Protein AF-A0A2V6A5P4-F1 (afdb_monomer_lite)

Foldseek 3Di:
DDLLVVLLVVLVVLLVVLVVVLVVLLCVVQPVCCVPDDVPDDRPDRDFLSNLSVVLSVVSVVCSVVSNVVSVVCVVVVNDDPVSNVVSVCNRVVSVVSNVCSNVRDPPDPDDDVVVVVPPPDPPPPPPPPPPPPD

Secondary structure (DSSP, 8-state):
--HHHHHHHHHHHHHHHHHHHHHHHHHHHHHHHHHTS-S-S-PPPP-HHHHHHHHHHHHHHHHHHHHHHHHHHHHHTT---HHHHHHHHHHHHHHHHHHHHHHTT-----SSGGGTTT---SS--------TT--

Radius of gyration: 21.72 Å; chains: 1; bounding box: 66×50×46 Å

Structure (mmCIF, N/CA/C/O backbone):
data_AF-A0A2V6A5P4-F1
#
_entry.id   AF-A0A2V6A5P4-F1
#
loop_
_atom_site.group_PDB
_atom_site.id
_atom_site.type_symbol
_atom_site.label_atom_id
_atom_site.label_alt_id
_atom_site.label_comp_id
_atom_site.label_asym_id
_atom_site.label_entity_id
_atom_site.label_seq_id
_atom_site.pdbx_PDB_ins_code
_atom_site.Cartn_x
_atom_site.Cartn_y
_atom_site.Cartn_z
_atom_site.occupancy
_atom_site.B_iso_or_equiv
_atom_site.auth_seq_id
_atom_site.auth_comp_id
_atom_site.auth_asym_id
_atom_site.auth_atom_id
_atom_site.pdbx_PDB_model_num
ATOM 1 N N . MET A 1 1 ? -17.956 3.251 8.801 1.00 72.31 1 MET A N 1
ATOM 2 C CA . MET A 1 1 ? -16.561 3.024 8.354 1.00 72.31 1 MET A CA 1
ATOM 3 C C . MET A 1 1 ? -15.641 3.882 9.202 1.00 72.31 1 MET A C 1
ATOM 5 O O . MET A 1 1 ? -15.777 5.097 9.129 1.00 72.31 1 MET A O 1
ATOM 9 N N . THR A 1 2 ? -14.783 3.272 10.025 1.00 89.75 2 THR A N 1
ATOM 10 C CA . THR A 1 2 ? -13.793 4.009 10.833 1.00 89.75 2 THR A CA 1
ATOM 11 C C . THR A 1 2 ? -12.664 4.534 9.945 1.00 89.75 2 THR A C 1
ATOM 13 O O . THR A 1 2 ? -12.467 4.041 8.829 1.00 89.75 2 THR A O 1
ATOM 16 N N . THR A 1 3 ? -11.934 5.545 10.413 1.00 92.00 3 THR A N 1
ATOM 17 C CA . THR A 1 3 ? -10.826 6.155 9.663 1.00 92.00 3 THR A CA 1
ATOM 18 C C . THR A 1 3 ? -9.745 5.131 9.314 1.00 92.00 3 THR A C 1
ATOM 20 O O . THR A 1 3 ? -9.278 5.094 8.180 1.00 92.00 3 THR A O 1
ATOM 23 N N . GLU A 1 4 ? -9.411 4.231 10.235 1.00 92.56 4 GLU A N 1
ATOM 24 C CA . GLU A 1 4 ? -8.418 3.174 10.029 1.00 92.56 4 GLU A CA 1
ATOM 25 C C . GLU A 1 4 ? -8.838 2.199 8.929 1.00 92.56 4 GLU A C 1
ATOM 27 O O . GLU A 1 4 ? -8.019 1.838 8.090 1.00 92.56 4 GLU A O 1
ATOM 32 N N . LEU A 1 5 ? -10.121 1.821 8.870 1.00 92.38 5 LEU A N 1
ATOM 33 C CA . LEU A 1 5 ? -10.638 0.963 7.801 1.00 92.38 5 LEU A CA 1
ATOM 34 C C . LEU A 1 5 ? -10.599 1.661 6.438 1.00 92.38 5 LEU A C 1
ATOM 36 O O . LEU A 1 5 ? -10.307 1.017 5.434 1.00 92.38 5 LEU A O 1
ATOM 40 N N . ARG A 1 6 ? -10.858 2.976 6.388 1.00 95.19 6 ARG A N 1
ATOM 41 C CA . ARG A 1 6 ? -10.710 3.752 5.145 1.00 95.19 6 ARG A CA 1
ATOM 42 C C . ARG A 1 6 ? -9.264 3.730 4.659 1.00 95.19 6 ARG A C 1
ATOM 44 O O . ARG A 1 6 ? -9.035 3.489 3.478 1.00 95.19 6 ARG A O 1
ATOM 51 N N . PHE A 1 7 ? -8.302 3.925 5.561 1.00 95.88 7 PHE A N 1
ATOM 52 C CA . PHE A 1 7 ? -6.882 3.833 5.220 1.00 95.88 7 PHE A CA 1
ATOM 53 C C . PHE A 1 7 ? -6.449 2.416 4.863 1.00 95.88 7 PHE A C 1
ATOM 55 O O . PHE A 1 7 ? -5.653 2.266 3.949 1.00 95.88 7 PHE A O 1
ATOM 62 N N . LEU A 1 8 ? -7.011 1.380 5.489 1.00 95.31 8 LEU A N 1
ATOM 63 C CA . LEU A 1 8 ? -6.766 -0.003 5.084 1.00 95.31 8 LEU A CA 1
ATOM 64 C C . LEU A 1 8 ? -7.203 -0.248 3.637 1.00 95.31 8 LEU A C 1
ATOM 66 O O . LEU A 1 8 ? -6.419 -0.756 2.841 1.00 95.31 8 LEU A O 1
ATOM 70 N N . VAL A 1 9 ? -8.418 0.17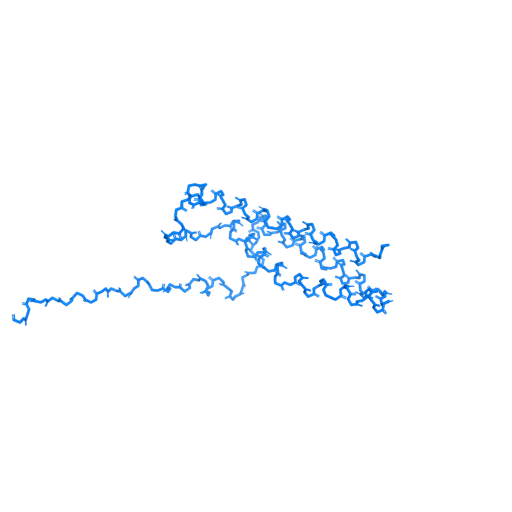1 3.274 1.00 96.44 9 VAL A N 1
ATOM 71 C CA . VAL A 1 9 ? -8.913 0.074 1.892 1.00 96.44 9 VAL A CA 1
ATOM 72 C C . VAL A 1 9 ? -8.037 0.896 0.941 1.00 96.44 9 VAL A C 1
ATOM 74 O O . VAL A 1 9 ? -7.644 0.401 -0.113 1.00 96.44 9 VAL A O 1
ATOM 77 N N . ALA A 1 10 ? -7.667 2.119 1.323 1.00 96.62 10 ALA A N 1
ATOM 78 C CA . ALA A 1 10 ? -6.772 2.953 0.525 1.00 96.62 10 ALA A CA 1
ATOM 79 C C . ALA A 1 10 ? -5.384 2.307 0.346 1.00 96.62 10 ALA A C 1
ATOM 81 O O . ALA A 1 10 ? -4.817 2.360 -0.743 1.00 96.62 10 ALA A O 1
ATOM 82 N N . SER A 1 11 ? -4.853 1.643 1.375 1.00 95.62 11 SER A N 1
ATOM 83 C CA . SER A 1 11 ? -3.597 0.896 1.313 1.00 95.62 11 SER A CA 1
ATOM 84 C C . SER A 1 11 ? -3.697 -0.342 0.424 1.00 95.62 11 SER A C 1
ATOM 86 O O . SER A 1 11 ? -2.742 -0.626 -0.287 1.00 95.62 11 SER A O 1
ATOM 88 N N . VAL A 1 12 ? -4.835 -1.043 0.387 1.00 96.75 12 VAL A N 1
ATOM 89 C CA . VAL A 1 12 ? -5.060 -2.134 -0.584 1.00 96.75 12 VAL A CA 1
ATOM 90 C C . VAL A 1 12 ? -4.954 -1.601 -2.012 1.00 96.75 12 VAL A C 1
ATOM 92 O O . VAL A 1 12 ? -4.212 -2.152 -2.824 1.00 96.75 12 VAL A O 1
ATOM 95 N N . VAL A 1 13 ? -5.637 -0.490 -2.308 1.00 97.50 13 VAL A N 1
ATOM 96 C CA . VAL A 1 13 ? -5.555 0.167 -3.623 1.00 97.50 13 VAL A CA 1
ATOM 97 C C . VAL A 1 13 ? -4.117 0.597 -3.924 1.00 97.50 13 VAL A C 1
ATOM 99 O O . VAL A 1 13 ? -3.613 0.343 -5.015 1.00 97.50 13 VAL A O 1
ATOM 102 N N . LEU A 1 14 ? -3.418 1.178 -2.948 1.00 96.38 14 LEU A N 1
ATOM 103 C CA . LEU A 1 14 ? -2.013 1.558 -3.091 1.00 96.38 14 LEU A CA 1
ATOM 104 C C . LEU A 1 14 ? -1.103 0.345 -3.358 1.00 96.38 14 LEU A C 1
ATOM 106 O O . LEU A 1 14 ? -0.165 0.454 -4.146 1.00 96.38 14 LEU A O 1
ATOM 110 N N . GLY A 1 15 ? -1.378 -0.812 -2.757 1.00 95.25 15 GLY A N 1
ATOM 111 C CA . GLY A 1 15 ? -0.664 -2.061 -3.028 1.00 95.25 15 GLY A CA 1
ATOM 112 C C . GLY A 1 15 ? -0.852 -2.550 -4.464 1.00 95.25 15 GLY A C 1
ATOM 113 O O . GLY A 1 15 ? 0.112 -2.961 -5.109 1.00 95.25 15 GLY A O 1
ATOM 114 N N . LEU A 1 16 ? -2.065 -2.420 -5.013 1.00 96.31 16 LEU A N 1
ATOM 115 C CA . LEU A 1 16 ? -2.318 -2.694 -6.432 1.00 96.31 16 LEU A CA 1
ATOM 116 C C . LEU A 1 16 ? -1.533 -1.736 -7.335 1.00 96.31 16 LEU A C 1
ATOM 118 O O . LEU A 1 16 ? -0.957 -2.172 -8.329 1.00 96.31 16 LEU A O 1
ATOM 122 N N . VAL A 1 17 ? -1.444 -0.455 -6.965 1.00 96.06 17 VAL A N 1
ATOM 123 C CA . VAL A 1 17 ? -0.618 0.524 -7.688 1.00 96.06 17 VAL A CA 1
ATOM 124 C C . VAL A 1 17 ? 0.860 0.118 -7.679 1.00 96.06 17 VAL A C 1
ATOM 126 O O . VAL A 1 17 ? 1.489 0.167 -8.733 1.00 96.06 17 VAL A O 1
ATOM 129 N N . HIS A 1 18 ? 1.406 -0.343 -6.546 1.00 94.38 18 HIS A N 1
ATOM 130 C CA . HIS A 1 18 ? 2.781 -0.864 -6.482 1.00 94.38 18 HIS A CA 1
ATOM 131 C C . HIS A 1 18 ? 2.977 -2.044 -7.444 1.00 94.38 18 HIS A C 1
ATOM 133 O O . HIS A 1 18 ? 3.902 -2.041 -8.258 1.00 94.38 18 HIS A O 1
ATOM 139 N N . LEU A 1 19 ? 2.072 -3.026 -7.392 1.00 93.38 19 LEU A N 1
ATOM 140 C CA . LEU A 1 19 ? 2.146 -4.230 -8.217 1.00 93.38 19 LEU A CA 1
ATOM 141 C C . LEU A 1 19 ? 2.096 -3.903 -9.716 1.00 93.38 19 LEU A C 1
ATOM 143 O O . LEU A 1 19 ? 2.933 -4.382 -10.484 1.00 93.38 19 LEU A O 1
ATOM 147 N N . ILE A 1 20 ? 1.145 -3.061 -10.126 1.00 93.75 20 ILE A N 1
ATOM 148 C CA . ILE A 1 20 ? 0.971 -2.650 -11.523 1.00 93.75 20 ILE A CA 1
ATOM 149 C C . ILE A 1 20 ? 2.182 -1.839 -11.993 1.00 93.75 20 ILE A C 1
ATOM 151 O O . ILE A 1 20 ? 2.738 -2.136 -13.051 1.00 93.75 20 ILE A O 1
ATOM 155 N N . ALA A 1 21 ? 2.630 -0.854 -11.208 1.00 91.94 21 ALA A N 1
ATOM 156 C CA . ALA A 1 21 ? 3.775 -0.017 -11.561 1.00 91.94 21 ALA A CA 1
ATOM 157 C C . ALA A 1 21 ? 5.057 -0.847 -11.719 1.00 91.94 21 ALA A C 1
ATOM 159 O O . ALA A 1 21 ? 5.767 -0.709 -12.717 1.00 91.94 21 ALA A O 1
ATOM 160 N N . SER A 1 22 ? 5.328 -1.750 -10.774 1.00 90.56 22 SER A N 1
ATOM 161 C CA . SER A 1 22 ? 6.473 -2.662 -10.832 1.00 90.56 22 SER A CA 1
ATOM 162 C C . SER A 1 22 ? 6.402 -3.577 -12.057 1.00 90.56 22 SER A C 1
ATOM 164 O O . SER A 1 22 ? 7.349 -3.632 -12.843 1.00 90.56 22 SER A O 1
ATOM 166 N N . SER A 1 23 ? 5.253 -4.220 -12.292 1.00 88.44 23 SER A N 1
ATOM 167 C CA . SER A 1 23 ? 5.038 -5.097 -13.450 1.00 88.44 23 SER A CA 1
ATOM 168 C C . SER A 1 23 ? 5.273 -4.375 -14.780 1.00 88.44 23 SER A C 1
ATOM 170 O O . SER A 1 23 ? 5.958 -4.898 -15.668 1.00 88.44 23 SER A O 1
ATOM 172 N N . HIS A 1 24 ? 4.771 -3.144 -14.908 1.00 89.19 24 HIS A N 1
ATOM 173 C CA . HIS A 1 24 ? 4.935 -2.350 -16.119 1.00 89.19 24 HIS A CA 1
ATOM 174 C C . HIS A 1 24 ? 6.403 -1.970 -16.346 1.00 89.19 24 HIS A C 1
ATOM 176 O O . HIS A 1 24 ? 6.940 -2.213 -17.424 1.00 89.19 24 HIS A O 1
ATOM 182 N N . LEU A 1 25 ? 7.091 -1.462 -15.319 1.00 88.00 25 LEU A N 1
ATOM 183 C CA . LEU A 1 25 ? 8.502 -1.073 -15.413 1.00 88.00 25 LEU A CA 1
ATOM 184 C C . LEU A 1 25 ? 9.425 -2.258 -15.731 1.00 88.00 25 LEU A C 1
ATOM 186 O O . LEU A 1 25 ? 10.354 -2.123 -16.529 1.00 88.00 25 LEU A O 1
ATOM 190 N N . ILE A 1 26 ? 9.159 -3.426 -15.143 1.00 84.50 26 ILE A N 1
ATOM 191 C CA . ILE A 1 26 ? 9.892 -4.662 -15.439 1.00 84.50 26 ILE A CA 1
ATOM 192 C C . ILE A 1 26 ? 9.654 -5.087 -16.891 1.00 84.50 26 ILE A C 1
ATOM 194 O O . ILE A 1 26 ? 10.610 -5.418 -17.593 1.00 84.50 26 ILE A O 1
ATOM 198 N N . SER A 1 27 ? 8.403 -5.040 -17.357 1.00 83.81 27 SER A N 1
ATOM 199 C CA . SER A 1 27 ? 8.039 -5.413 -18.730 1.00 83.81 27 SER A CA 1
ATOM 200 C C . SER A 1 27 ? 8.661 -4.479 -19.772 1.00 83.81 27 SER A C 1
ATOM 202 O O . SER A 1 27 ? 9.095 -4.940 -20.826 1.00 83.81 27 SER A O 1
ATOM 204 N N . TRP A 1 28 ? 8.772 -3.183 -19.464 1.00 82.88 28 TRP A N 1
ATOM 205 C CA . TRP A 1 28 ? 9.469 -2.211 -20.310 1.00 82.88 28 TRP A CA 1
ATOM 206 C C . TRP A 1 28 ? 10.970 -2.494 -20.403 1.00 82.88 28 TRP A C 1
ATOM 208 O O . TRP A 1 28 ? 11.534 -2.408 -21.488 1.00 82.88 28 TRP A O 1
ATOM 218 N N . GLN A 1 29 ? 11.623 -2.861 -19.294 1.00 80.62 29 GLN A N 1
ATOM 219 C CA . GLN A 1 29 ? 13.065 -3.140 -19.303 1.00 80.62 29 GLN A CA 1
ATOM 220 C C . GLN A 1 29 ? 13.428 -4.485 -19.925 1.00 80.62 29 GLN A C 1
ATOM 222 O O . GLN A 1 29 ? 14.446 -4.586 -20.603 1.00 80.62 29 GLN A O 1
ATOM 227 N N . ARG A 1 30 ? 12.626 -5.524 -19.686 1.00 75.94 30 ARG A N 1
ATOM 228 C CA . ARG A 1 30 ? 12.912 -6.877 -20.184 1.00 75.94 30 ARG A CA 1
ATOM 229 C C . ARG A 1 30 ? 12.359 -7.129 -21.589 1.00 75.94 30 ARG A C 1
ATOM 231 O O . ARG A 1 30 ? 12.694 -8.147 -22.183 1.00 75.94 30 ARG A O 1
ATOM 238 N N . ALA A 1 31 ? 11.585 -6.181 -22.128 1.00 68.50 31 ALA A N 1
ATOM 239 C CA . ALA A 1 31 ? 10.765 -6.304 -23.329 1.00 68.50 31 ALA A CA 1
ATOM 240 C C . ALA A 1 31 ? 9.742 -7.454 -23.237 1.00 68.50 31 ALA A C 1
ATOM 242 O O . ALA A 1 31 ? 9.993 -8.514 -22.667 1.00 68.50 31 ALA A O 1
ATOM 243 N N . TYR A 1 32 ? 8.580 -7.289 -23.874 1.00 58.34 32 TYR A N 1
ATOM 244 C CA . TYR A 1 32 ? 7.535 -8.325 -23.898 1.00 58.34 32 TYR A CA 1
ATOM 245 C C . TYR A 1 32 ? 8.029 -9.689 -24.413 1.00 58.34 32 TYR A C 1
ATOM 247 O O . TYR A 1 32 ? 7.477 -10.718 -24.033 1.00 58.34 32 TYR A O 1
ATOM 255 N N . ARG A 1 33 ? 9.097 -9.713 -25.227 1.00 53.75 33 ARG A N 1
ATOM 256 C CA . ARG A 1 33 ? 9.712 -10.944 -25.748 1.00 53.75 33 ARG A CA 1
ATOM 257 C C . ARG A 1 33 ? 10.313 -11.834 -24.657 1.00 53.75 33 ARG A C 1
ATOM 259 O O . ARG A 1 33 ? 10.229 -13.046 -24.791 1.00 53.75 33 ARG A O 1
ATOM 266 N N . TRP A 1 34 ? 10.875 -11.261 -23.591 1.00 59.69 34 TRP A N 1
ATOM 267 C CA . TRP A 1 34 ? 11.342 -12.039 -22.438 1.00 59.69 34 TRP A CA 1
ATOM 268 C C . TRP A 1 34 ? 10.164 -12.554 -21.607 1.00 59.69 34 TRP A C 1
ATOM 270 O O . TRP A 1 34 ? 10.150 -13.701 -21.178 1.00 59.69 34 TRP A O 1
ATOM 280 N N . THR A 1 35 ? 9.137 -11.722 -21.410 1.00 58.50 35 THR A N 1
ATOM 281 C CA . THR A 1 35 ? 7.961 -12.079 -20.601 1.00 58.50 35 THR A CA 1
ATOM 282 C C . THR A 1 35 ? 7.093 -13.163 -21.253 1.00 58.50 35 THR A C 1
ATOM 284 O O . THR A 1 35 ? 6.419 -13.905 -20.537 1.00 58.50 35 THR A O 1
ATOM 287 N N . ALA A 1 36 ? 7.114 -13.250 -22.588 1.00 58.00 36 ALA A N 1
ATOM 288 C CA . ALA A 1 36 ? 6.394 -14.237 -23.398 1.00 58.00 36 ALA A CA 1
ATOM 289 C C . ALA A 1 36 ? 7.257 -15.434 -23.856 1.00 58.00 36 ALA A C 1
ATOM 291 O O . ALA A 1 36 ? 6.729 -16.347 -24.487 1.00 58.00 36 ALA A O 1
ATOM 292 N N . GLY A 1 37 ? 8.566 -15.426 -23.579 1.00 65.31 37 GLY A N 1
ATOM 293 C CA . GLY A 1 37 ? 9.488 -16.514 -23.918 1.00 65.31 37 GLY A CA 1
ATOM 294 C C . GLY A 1 37 ? 9.543 -17.612 -22.851 1.00 65.31 37 GLY A C 1
ATOM 295 O O . GLY A 1 37 ? 8.973 -17.473 -21.764 1.00 65.31 37 GLY A O 1
ATOM 296 N N . SER A 1 38 ? 10.260 -18.701 -23.143 1.00 58.84 38 SER A N 1
ATOM 297 C CA . SER A 1 38 ? 10.638 -19.684 -22.127 1.00 58.84 38 SER A CA 1
ATOM 298 C C . SER A 1 38 ? 11.465 -18.965 -21.061 1.00 58.84 38 SER A C 1
ATOM 300 O O . SER A 1 38 ? 12.505 -18.382 -21.354 1.00 58.84 38 SER A O 1
ATOM 302 N N . ARG A 1 39 ? 10.998 -18.952 -19.808 1.00 64.88 39 ARG A N 1
ATOM 303 C CA . ARG A 1 39 ? 11.666 -18.274 -18.674 1.00 64.88 39 ARG A CA 1
ATOM 304 C C . ARG A 1 39 ? 12.969 -18.975 -18.246 1.00 64.88 39 ARG A C 1
ATOM 306 O O . ARG A 1 39 ? 13.422 -18.815 -17.118 1.00 64.88 39 ARG A O 1
ATOM 313 N N . GLU A 1 40 ? 13.531 -19.776 -19.138 1.00 59.59 40 GLU A N 1
ATOM 314 C CA . GLU A 1 40 ? 14.743 -20.561 -18.988 1.00 59.59 40 GLU A CA 1
ATOM 315 C C . GLU A 1 40 ? 15.907 -19.734 -19.545 1.00 59.59 40 GLU A C 1
ATOM 317 O O . GLU A 1 40 ? 16.188 -19.723 -20.742 1.00 59.59 40 GLU A O 1
ATOM 322 N N . GLY A 1 41 ? 16.536 -18.971 -18.656 1.00 60.25 41 GLY A N 1
ATOM 323 C CA . GLY A 1 41 ? 17.705 -18.140 -18.926 1.00 60.25 41 GLY A CA 1
ATOM 324 C C . GLY A 1 41 ? 17.885 -17.091 -17.831 1.00 60.25 41 GLY A C 1
ATOM 325 O O . GLY A 1 41 ? 16.928 -16.746 -17.132 1.00 60.25 41 GLY A O 1
ATOM 326 N N . ASP A 1 42 ? 19.095 -16.553 -17.692 1.00 59.25 42 ASP A N 1
ATOM 327 C CA . ASP A 1 42 ? 19.370 -15.508 -16.707 1.00 59.25 42 ASP A CA 1
ATOM 328 C C . ASP A 1 42 ? 18.582 -14.237 -17.025 1.00 59.25 42 ASP A C 1
ATOM 330 O O . ASP A 1 42 ? 18.809 -13.558 -18.030 1.00 59.25 42 ASP A O 1
ATOM 334 N N . ALA A 1 43 ? 17.629 -13.906 -16.149 1.00 63.94 43 ALA A N 1
ATOM 335 C CA . ALA A 1 43 ? 16.844 -12.693 -16.285 1.00 63.94 43 ALA A CA 1
ATOM 336 C C . ALA A 1 43 ? 17.765 -11.476 -16.143 1.00 63.94 43 ALA A 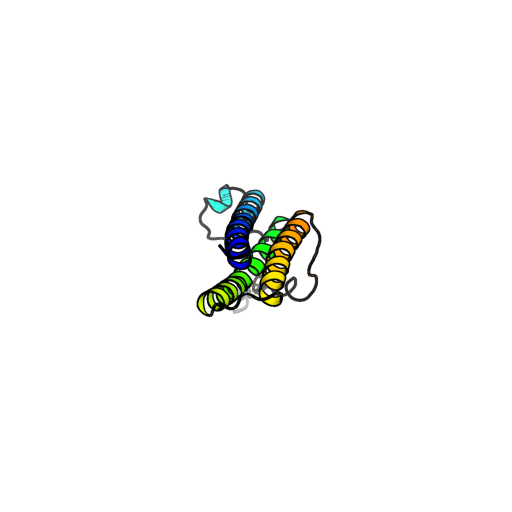C 1
ATOM 338 O O . ALA A 1 43 ? 18.390 -11.315 -15.089 1.00 63.94 43 ALA A O 1
ATOM 339 N N . PRO A 1 44 ? 17.805 -10.564 -17.135 1.00 66.56 44 PRO A N 1
ATOM 340 C CA . PRO A 1 44 ? 18.626 -9.371 -17.032 1.00 66.56 44 PRO A CA 1
ATOM 341 C C . PRO A 1 44 ? 18.321 -8.617 -15.726 1.00 66.56 44 PRO A C 1
ATOM 343 O O . PRO A 1 44 ? 17.134 -8.446 -15.374 1.00 66.56 44 PRO A O 1
ATOM 346 N N . PRO A 1 45 ? 19.361 -8.181 -14.987 1.00 74.19 45 PRO A N 1
ATOM 347 C CA . PRO A 1 45 ? 19.173 -7.485 -13.726 1.00 74.19 45 PRO A CA 1
ATOM 348 C C . PRO A 1 45 ? 18.419 -6.177 -13.971 1.00 74.19 45 PRO A C 1
ATOM 350 O O . PRO A 1 45 ? 18.725 -5.435 -14.908 1.00 74.19 45 PRO A O 1
ATOM 353 N N . LEU A 1 46 ? 17.430 -5.891 -13.120 1.00 77.44 46 LEU A N 1
ATOM 354 C CA . LEU A 1 46 ? 16.667 -4.645 -13.185 1.00 77.44 46 LEU A CA 1
ATOM 355 C C . LEU A 1 46 ? 17.582 -3.465 -12.856 1.00 77.44 46 LEU A C 1
ATOM 357 O O . LEU A 1 46 ? 18.390 -3.527 -11.928 1.00 77.44 46 LEU A O 1
ATOM 361 N N . ARG A 1 47 ? 17.443 -2.359 -13.591 1.00 80.38 47 ARG A N 1
ATOM 362 C CA . ARG A 1 47 ? 18.280 -1.160 -13.411 1.00 80.38 47 ARG A CA 1
ATOM 363 C C . ARG A 1 47 ? 17.429 0.076 -13.139 1.00 80.38 47 ARG A C 1
ATOM 365 O O . ARG A 1 47 ? 16.261 0.144 -13.514 1.00 80.38 47 ARG A O 1
ATOM 372 N N . GLY A 1 48 ? 18.009 1.080 -12.485 1.00 84.69 48 GLY A N 1
ATOM 373 C CA . GLY A 1 48 ? 17.368 2.386 -12.296 1.00 84.69 48 GLY A CA 1
ATOM 374 C C . GLY A 1 48 ? 16.000 2.317 -11.603 1.00 84.69 48 GLY A C 1
ATOM 375 O O . GLY A 1 48 ? 15.866 1.714 -10.540 1.00 84.69 48 GLY A O 1
ATOM 376 N N . VAL A 1 49 ? 14.991 2.962 -12.200 1.00 85.38 49 VAL A N 1
ATOM 377 C CA . VAL A 1 49 ? 13.642 3.108 -11.619 1.00 85.38 49 VAL A CA 1
ATOM 378 C C . VAL A 1 49 ? 12.940 1.758 -11.435 1.00 85.38 49 VAL A C 1
ATOM 380 O O . VAL A 1 49 ? 12.343 1.548 -10.385 1.00 85.38 49 VAL A O 1
ATOM 383 N N . ALA A 1 50 ? 13.055 0.817 -12.382 1.00 86.12 50 ALA A N 1
ATOM 384 C CA . ALA A 1 50 ? 12.386 -0.486 -12.267 1.00 86.12 50 ALA A CA 1
ATOM 385 C C . ALA A 1 50 ? 12.893 -1.302 -11.072 1.00 86.12 50 ALA A C 1
ATOM 387 O O . ALA A 1 50 ? 12.097 -1.916 -10.369 1.00 86.12 50 ALA A O 1
ATOM 388 N N . ASN A 1 51 ? 14.202 -1.257 -10.797 1.00 87.06 51 ASN A N 1
ATOM 389 C CA . ASN A 1 51 ? 14.766 -1.907 -9.615 1.00 87.06 51 ASN A CA 1
ATOM 390 C C . ASN A 1 51 ? 14.238 -1.265 -8.322 1.00 87.06 51 ASN A C 1
ATOM 392 O O . ASN A 1 51 ? 13.811 -1.962 -7.409 1.00 87.06 51 ASN A O 1
ATOM 396 N N . ARG A 1 52 ? 14.212 0.073 -8.259 1.00 87.12 52 ARG A N 1
ATOM 397 C CA . ARG A 1 52 ? 13.755 0.807 -7.068 1.00 87.12 52 ARG A CA 1
ATOM 398 C C . ARG A 1 52 ? 12.274 0.596 -6.774 1.00 87.12 52 ARG A C 1
ATOM 400 O O . ARG A 1 52 ? 11.914 0.342 -5.632 1.00 87.12 52 ARG A O 1
ATOM 407 N N . VAL A 1 53 ? 11.421 0.677 -7.793 1.00 88.56 53 VAL A N 1
ATOM 408 C CA . VAL A 1 53 ? 9.980 0.424 -7.637 1.00 88.56 53 VAL A CA 1
ATOM 409 C C . VAL A 1 53 ? 9.720 -1.052 -7.328 1.00 88.56 53 VAL A C 1
ATOM 411 O O . VAL A 1 53 ? 8.838 -1.352 -6.526 1.00 88.56 53 VAL A O 1
ATOM 414 N N . GLY A 1 54 ? 10.523 -1.969 -7.880 1.00 89.75 54 GLY A N 1
ATOM 415 C CA . GLY A 1 54 ? 10.503 -3.387 -7.516 1.00 89.75 54 GLY A CA 1
ATOM 416 C C . GLY A 1 54 ? 10.790 -3.609 -6.031 1.00 89.75 54 GLY A C 1
ATOM 417 O O . GLY A 1 54 ? 9.967 -4.198 -5.337 1.00 89.75 54 GLY A O 1
ATOM 418 N N . GLN A 1 55 ? 11.890 -3.049 -5.520 1.00 87.81 55 GLN A N 1
ATOM 419 C CA . GLN A 1 55 ? 12.229 -3.092 -4.091 1.00 87.81 55 GLN A CA 1
ATOM 420 C C . GLN A 1 55 ? 11.134 -2.460 -3.226 1.00 87.81 55 GLN A C 1
ATOM 422 O O . GLN A 1 55 ? 10.725 -3.036 -2.220 1.00 87.81 55 GLN A O 1
ATOM 427 N N . ALA A 1 56 ? 10.596 -1.310 -3.647 1.00 90.81 56 ALA A N 1
ATOM 428 C CA . ALA A 1 56 ? 9.522 -0.654 -2.913 1.00 90.81 56 ALA A CA 1
ATOM 429 C C . ALA A 1 56 ? 8.240 -1.492 -2.853 1.00 90.81 56 ALA A C 1
ATOM 431 O O . ALA A 1 56 ? 7.557 -1.510 -1.830 1.00 90.81 56 ALA A O 1
ATOM 432 N N . THR A 1 57 ? 7.942 -2.224 -3.927 1.00 91.25 57 THR A N 1
ATOM 433 C CA . THR A 1 57 ? 6.811 -3.154 -3.995 1.00 91.25 57 THR A CA 1
ATOM 434 C C . THR A 1 57 ? 7.007 -4.331 -3.051 1.00 91.25 57 THR A C 1
ATOM 436 O O . THR A 1 57 ? 6.101 -4.628 -2.276 1.00 91.25 57 THR A O 1
ATOM 439 N N . THR A 1 58 ? 8.185 -4.959 -3.051 1.00 91.81 58 THR A N 1
ATOM 440 C CA . THR A 1 58 ? 8.499 -6.049 -2.117 1.00 91.81 58 THR A CA 1
ATOM 441 C C . THR A 1 58 ? 8.373 -5.582 -0.667 1.00 91.81 58 THR A C 1
ATOM 443 O O . THR A 1 58 ? 7.630 -6.178 0.107 1.00 91.81 58 THR A O 1
ATOM 446 N N . ASN A 1 59 ? 8.966 -4.435 -0.326 1.00 92.94 59 ASN A N 1
ATOM 447 C CA . ASN A 1 59 ? 8.891 -3.880 1.025 1.00 92.94 59 ASN A CA 1
ATOM 448 C C . ASN A 1 59 ? 7.451 -3.530 1.455 1.00 92.94 59 ASN A C 1
ATOM 450 O O . ASN A 1 59 ? 7.069 -3.692 2.619 1.00 92.94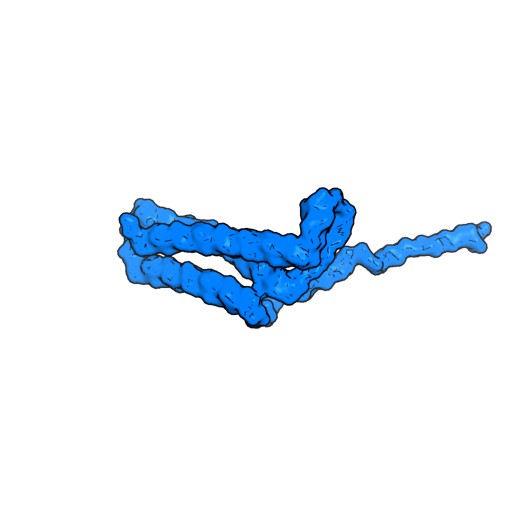 59 ASN A O 1
ATOM 454 N N . PHE A 1 60 ? 6.625 -3.045 0.522 1.00 92.69 60 PHE A N 1
ATOM 455 C CA . PHE A 1 60 ? 5.203 -2.835 0.777 1.00 92.69 60 PHE A CA 1
ATOM 456 C C . PHE A 1 60 ? 4.507 -4.163 1.107 1.00 92.69 60 PHE A C 1
ATOM 458 O O . PHE A 1 60 ? 3.826 -4.251 2.127 1.00 92.69 60 PHE A O 1
ATOM 465 N N . LEU A 1 61 ? 4.707 -5.199 0.288 1.00 94.31 61 LEU A N 1
ATOM 466 C CA . LEU A 1 61 ? 4.047 -6.499 0.446 1.00 94.31 61 LEU A CA 1
ATOM 467 C C . LEU A 1 61 ? 4.476 -7.251 1.711 1.00 94.31 61 LEU A C 1
ATOM 469 O O . LEU A 1 61 ? 3.651 -7.936 2.305 1.00 94.31 61 LEU A O 1
ATOM 473 N N . GLU A 1 62 ? 5.719 -7.095 2.159 1.00 93.38 62 GLU A N 1
ATOM 474 C CA . GLU A 1 62 ? 6.209 -7.704 3.403 1.00 93.38 62 GLU A CA 1
ATOM 475 C C . GLU A 1 62 ? 5.583 -7.075 4.651 1.00 93.38 62 GLU A C 1
ATOM 477 O O . GLU A 1 62 ? 5.313 -7.750 5.640 1.00 93.38 62 GLU A O 1
ATOM 482 N N . THR A 1 63 ? 5.331 -5.768 4.616 1.00 93.75 63 THR A N 1
ATOM 483 C CA . THR A 1 63 ? 4.879 -5.012 5.795 1.00 93.75 63 THR A CA 1
ATOM 484 C C . THR A 1 63 ? 3.367 -4.803 5.842 1.00 93.75 63 THR A C 1
ATOM 486 O O . THR A 1 63 ? 2.801 -4.580 6.914 1.00 93.75 63 THR A O 1
ATOM 489 N N . PHE A 1 64 ? 2.692 -4.876 4.693 1.00 95.00 64 PHE A N 1
ATOM 490 C CA . PHE A 1 64 ? 1.248 -4.696 4.576 1.00 95.00 64 PHE A CA 1
ATOM 491 C C . PHE A 1 64 ? 0.419 -5.690 5.405 1.00 95.00 64 PHE A C 1
ATOM 493 O O . PHE A 1 64 ? -0.497 -5.228 6.091 1.00 95.00 64 PHE A O 1
ATOM 500 N N . PRO A 1 65 ? 0.727 -7.003 5.443 1.00 96.75 65 PRO A N 1
ATOM 501 C CA . PRO A 1 65 ? -0.024 -7.957 6.257 1.00 96.75 65 PRO A CA 1
ATOM 502 C C . PRO A 1 65 ? -0.043 -7.591 7.744 1.00 96.75 65 PRO A C 1
ATOM 504 O O . PRO A 1 65 ? -1.085 -7.704 8.387 1.00 96.75 65 PRO A O 1
ATOM 507 N N . PHE A 1 66 ? 1.070 -7.081 8.283 1.00 96.50 66 PHE A N 1
ATOM 508 C CA . PHE A 1 66 ? 1.148 -6.641 9.678 1.00 96.50 66 PHE A CA 1
ATOM 509 C C . PHE A 1 66 ? 0.248 -5.433 9.950 1.00 96.50 66 PHE A C 1
ATOM 511 O O . PHE A 1 66 ? -0.478 -5.410 10.943 1.00 96.50 66 PHE A O 1
ATOM 518 N N . PHE A 1 67 ? 0.247 -4.447 9.049 1.00 95.19 67 PHE A N 1
ATOM 519 C CA . PHE A 1 67 ? -0.649 -3.295 9.148 1.00 95.19 67 PHE A CA 1
ATOM 520 C C . PHE A 1 67 ? -2.124 -3.711 9.069 1.00 95.19 67 PHE A C 1
ATOM 522 O O . PHE A 1 67 ? -2.931 -3.299 9.904 1.00 95.19 67 PHE A O 1
ATOM 529 N N . ALA A 1 68 ? -2.469 -4.562 8.100 1.00 95.81 68 ALA A N 1
ATOM 530 C CA . ALA A 1 68 ? -3.826 -5.063 7.923 1.00 95.81 68 ALA A CA 1
ATOM 531 C C . ALA A 1 68 ? -4.314 -5.835 9.158 1.00 95.81 68 ALA A C 1
ATOM 533 O O . ALA A 1 68 ? -5.421 -5.584 9.636 1.00 95.81 68 ALA A O 1
ATOM 534 N N . ALA A 1 69 ? -3.471 -6.712 9.713 1.00 96.31 69 ALA A N 1
ATOM 535 C CA . ALA A 1 69 ? -3.769 -7.447 10.936 1.00 96.31 69 ALA A CA 1
ATOM 536 C C . ALA A 1 69 ? -4.011 -6.502 12.122 1.00 96.31 69 ALA A C 1
ATOM 538 O O . ALA A 1 69 ? -5.003 -6.659 12.832 1.00 96.31 69 ALA A O 1
ATOM 539 N N . LEU A 1 70 ? -3.168 -5.479 12.305 1.00 94.38 70 LEU A N 1
ATOM 540 C CA . LEU A 1 70 ? -3.308 -4.523 13.405 1.00 94.38 70 LEU A CA 1
ATOM 541 C C . LEU A 1 70 ? -4.617 -3.721 13.316 1.00 94.38 70 LEU A C 1
ATOM 543 O O . LEU A 1 70 ? -5.330 -3.596 14.311 1.00 94.38 70 LEU A O 1
ATOM 547 N N . VAL A 1 71 ? -4.965 -3.217 12.125 1.00 93.62 71 VAL A N 1
ATOM 548 C CA . VAL A 1 71 ? -6.229 -2.491 11.902 1.00 93.62 71 VAL A CA 1
ATOM 549 C C . VAL A 1 71 ? -7.435 -3.404 12.118 1.00 93.62 71 VAL A C 1
ATOM 551 O O . VAL A 1 71 ? -8.430 -2.980 12.709 1.00 93.62 71 VAL A O 1
ATOM 554 N N . PHE A 1 72 ? -7.356 -4.660 11.672 1.00 94.25 72 PHE A N 1
ATOM 555 C CA . PHE A 1 72 ? -8.434 -5.626 11.858 1.00 94.25 72 PHE A CA 1
ATOM 556 C C . PHE A 1 72 ? -8.644 -5.966 13.337 1.00 94.25 72 PHE A C 1
ATOM 558 O O . PHE A 1 72 ? -9.774 -5.901 13.820 1.00 94.25 72 PHE A O 1
ATOM 565 N N . VAL A 1 73 ? -7.565 -6.239 14.078 1.00 94.44 73 VAL A N 1
ATOM 566 C CA . VAL A 1 73 ? -7.619 -6.482 15.527 1.00 94.44 73 VAL A CA 1
ATOM 567 C C . VAL A 1 73 ? -8.207 -5.274 16.247 1.00 94.44 73 VAL A C 1
ATOM 569 O O . VAL A 1 73 ? -9.167 -5.442 16.991 1.00 94.44 73 VAL A O 1
ATOM 572 N N . ALA A 1 74 ? -7.718 -4.059 15.972 1.00 92.06 74 ALA A N 1
ATOM 573 C CA . ALA A 1 74 ? -8.252 -2.833 16.570 1.00 92.06 74 ALA A CA 1
ATOM 574 C C . ALA A 1 74 ? -9.753 -2.657 16.286 1.00 92.06 74 ALA A C 1
ATOM 576 O O . ALA A 1 74 ? -10.523 -2.258 17.161 1.00 92.06 74 ALA A O 1
ATOM 577 N N . ARG A 1 75 ? -10.201 -3.011 15.075 1.00 92.81 75 ARG A N 1
ATOM 578 C CA . ARG A 1 75 ? -11.618 -2.946 14.715 1.00 92.81 75 ARG A CA 1
ATOM 579 C C . ARG A 1 75 ? -12.464 -3.972 15.470 1.00 92.81 75 ARG A C 1
ATOM 581 O O . ARG A 1 75 ? -13.552 -3.612 15.917 1.00 92.81 75 ARG A O 1
ATOM 588 N N . VAL A 1 76 ? -11.999 -5.215 15.585 1.00 94.06 76 VAL A N 1
ATOM 589 C CA . VAL A 1 76 ? -12.722 -6.307 16.263 1.00 94.06 76 VAL A CA 1
ATOM 590 C C . VAL A 1 76 ? -12.780 -6.080 17.774 1.00 94.06 76 VAL A C 1
ATOM 592 O O . VAL A 1 76 ? -13.815 -6.323 18.384 1.00 94.06 76 VAL A O 1
ATOM 595 N N . THR A 1 77 ? -11.716 -5.548 18.377 1.00 93.12 77 THR A N 1
ATOM 596 C CA . THR A 1 77 ? -11.670 -5.221 19.811 1.00 93.12 77 THR A CA 1
ATOM 597 C C . THR A 1 77 ? -12.327 -3.882 20.150 1.00 93.12 77 THR A C 1
ATOM 599 O O . THR A 1 77 ? -12.282 -3.458 21.304 1.00 93.12 77 THR A O 1
ATOM 602 N N . GLY A 1 78 ? -12.894 -3.177 19.165 1.00 89.25 78 GLY A N 1
ATOM 603 C CA . GLY A 1 78 ? -13.525 -1.870 19.361 1.00 89.25 78 GLY A CA 1
ATOM 604 C C . GLY A 1 78 ? -12.559 -0.749 19.765 1.00 89.25 78 GLY A C 1
ATOM 605 O O . GLY A 1 78 ? -13.006 0.304 20.211 1.00 89.25 78 GLY A O 1
ATOM 606 N N . HIS A 1 79 ? -11.248 -0.947 19.610 1.00 87.12 79 HIS A N 1
ATOM 607 C CA . HIS A 1 79 ? -10.234 0.042 19.958 1.00 87.12 79 HIS A CA 1
ATOM 608 C C . HIS A 1 79 ? -10.105 1.089 18.849 1.00 87.12 79 HIS A C 1
ATOM 610 O O . HIS A 1 79 ? -9.496 0.853 17.807 1.00 87.12 79 HIS A O 1
ATOM 616 N N . HIS A 1 80 ? -10.661 2.272 19.102 1.00 88.88 80 HIS A N 1
ATOM 617 C CA . HIS A 1 80 ? -10.525 3.444 18.244 1.00 88.88 80 HIS A CA 1
ATOM 618 C C . HIS A 1 80 ? -9.915 4.585 19.058 1.00 88.88 80 HIS A C 1
ATOM 620 O O . HIS A 1 80 ? -10.581 5.166 19.914 1.00 88.88 80 HIS A O 1
ATOM 626 N N . SER A 1 81 ? -8.633 4.874 18.837 1.00 90.75 81 SER A N 1
ATOM 627 C CA . SER A 1 81 ? -7.896 5.900 19.578 1.00 90.75 81 SER A CA 1
ATOM 628 C C . SER A 1 81 ? -7.112 6.815 18.643 1.00 90.75 81 SER A C 1
ATOM 630 O O . SER A 1 81 ? -6.897 6.516 17.469 1.00 90.75 81 SER A O 1
ATOM 632 N N . LEU A 1 82 ? -6.624 7.938 19.172 1.00 92.25 82 LEU A N 1
ATOM 633 C CA . LEU A 1 82 ? -5.732 8.819 18.415 1.00 92.25 82 LEU A CA 1
ATOM 634 C C . LEU A 1 82 ? -4.498 8.074 17.888 1.00 92.25 82 LEU A C 1
ATOM 636 O O . LEU A 1 82 ? -4.056 8.349 16.778 1.00 92.25 82 LEU A O 1
ATOM 640 N N . LEU A 1 83 ? -3.981 7.094 18.635 1.00 92.38 83 LEU A N 1
ATOM 641 C CA . LEU A 1 83 ? -2.815 6.316 18.222 1.00 92.38 83 LEU A CA 1
ATOM 642 C C . LEU A 1 83 ? -3.109 5.433 17.001 1.00 92.38 83 LEU A C 1
ATOM 644 O O . LEU A 1 83 ? -2.297 5.384 16.080 1.00 92.38 83 LEU A O 1
ATOM 648 N N . THR A 1 84 ? -4.271 4.772 16.957 1.00 92.62 84 THR A N 1
ATOM 649 C CA . THR A 1 84 ? -4.664 3.929 15.812 1.00 92.62 84 THR A CA 1
ATOM 650 C C . THR A 1 84 ? -4.926 4.774 14.568 1.00 92.62 84 THR A C 1
ATOM 652 O O . THR A 1 84 ? -4.496 4.417 13.470 1.00 92.62 84 THR A O 1
ATOM 655 N N . ILE A 1 85 ? -5.547 5.945 14.744 1.00 93.81 85 ILE A N 1
ATOM 656 C CA . ILE A 1 85 ? -5.784 6.913 13.669 1.00 93.81 85 ILE A CA 1
ATOM 657 C C . ILE A 1 85 ? -4.462 7.456 13.120 1.00 93.81 85 ILE A C 1
ATOM 659 O O . ILE A 1 85 ? -4.265 7.457 11.903 1.00 93.81 85 ILE A O 1
ATOM 663 N N . LEU A 1 86 ? -3.551 7.911 13.985 1.00 95.19 86 LEU A N 1
ATOM 664 C CA . LEU A 1 86 ? -2.246 8.430 13.568 1.00 95.19 86 LEU A CA 1
ATOM 665 C C . LEU A 1 86 ? -1.407 7.340 12.902 1.00 95.19 86 LEU A C 1
ATOM 667 O O . LEU A 1 86 ? -0.841 7.581 11.838 1.00 95.19 86 LEU A O 1
ATOM 671 N N . GLY A 1 87 ? -1.388 6.129 13.464 1.00 93.25 87 GLY A N 1
ATOM 672 C CA . GLY A 1 87 ? -0.702 4.982 12.873 1.00 93.25 87 GLY A CA 1
ATOM 673 C C . GLY A 1 87 ? -1.183 4.685 11.451 1.00 93.25 87 GLY A C 1
ATOM 674 O O . GLY A 1 87 ? -0.365 4.493 10.553 1.00 93.25 87 GLY A O 1
ATOM 675 N N . ALA A 1 88 ? -2.497 4.736 11.212 1.00 94.56 88 ALA A N 1
ATOM 676 C CA . ALA A 1 88 ? -3.068 4.557 9.879 1.00 94.56 88 ALA A CA 1
ATOM 677 C C . ALA A 1 88 ? -2.654 5.661 8.888 1.00 94.56 88 ALA A C 1
ATOM 679 O O . ALA A 1 88 ? -2.308 5.357 7.745 1.00 94.56 88 ALA A O 1
ATOM 680 N N . HIS A 1 89 ? -2.627 6.925 9.325 1.00 96.25 89 HIS A N 1
ATOM 681 C CA . HIS A 1 89 ? -2.154 8.035 8.491 1.00 96.25 89 HIS A CA 1
ATOM 682 C C . HIS A 1 89 ? -0.672 7.888 8.146 1.00 96.25 89 HIS A C 1
ATOM 684 O O . HIS A 1 89 ? -0.310 7.965 6.973 1.00 96.25 89 HIS A O 1
ATOM 690 N N . PHE A 1 90 ? 0.182 7.661 9.148 1.00 95.88 90 PHE A N 1
ATOM 691 C CA . PHE A 1 90 ? 1.622 7.517 8.939 1.00 95.88 90 PHE A CA 1
ATOM 692 C C . PHE A 1 90 ? 1.946 6.337 8.034 1.00 95.88 90 PHE A C 1
ATOM 694 O O . PHE A 1 90 ? 2.788 6.469 7.148 1.00 95.88 90 PHE A O 1
ATOM 701 N N . TYR A 1 91 ? 1.246 5.213 8.206 1.00 94.88 91 TYR A N 1
ATOM 702 C CA . TYR A 1 91 ? 1.413 4.069 7.325 1.00 94.88 91 TYR A CA 1
ATOM 703 C C . TYR A 1 91 ? 1.061 4.435 5.878 1.00 94.88 91 TYR A C 1
ATOM 705 O O . TYR A 1 91 ? 1.903 4.306 4.991 1.00 94.88 91 TYR A O 1
ATOM 713 N N . PHE A 1 92 ? -0.148 4.942 5.625 1.00 96.19 92 PHE A N 1
ATOM 714 C CA . PHE A 1 92 ? -0.589 5.237 4.262 1.00 96.19 92 PHE A CA 1
ATOM 715 C C . PHE A 1 92 ? 0.279 6.300 3.575 1.00 96.19 92 PHE A C 1
ATOM 717 O O . PHE A 1 92 ? 0.802 6.062 2.484 1.00 96.19 92 PHE A O 1
ATOM 724 N N . TRP A 1 93 ? 0.475 7.455 4.216 1.00 97.19 93 TRP A N 1
ATOM 725 C CA . TRP A 1 93 ? 1.243 8.558 3.635 1.00 97.19 93 TRP A CA 1
ATOM 726 C C . TRP A 1 93 ? 2.730 8.230 3.520 1.00 97.19 93 TRP A C 1
ATOM 728 O O . TRP A 1 93 ? 3.353 8.602 2.527 1.00 97.19 93 TRP A O 1
ATOM 738 N N . GLY A 1 94 ? 3.287 7.476 4.471 1.00 94.69 94 GLY A N 1
ATOM 739 C CA . GLY A 1 94 ? 4.655 6.973 4.386 1.00 94.69 94 GLY A CA 1
ATOM 740 C C . GLY A 1 94 ? 4.850 6.055 3.179 1.00 94.69 94 GLY A C 1
ATOM 741 O O . GLY A 1 94 ? 5.814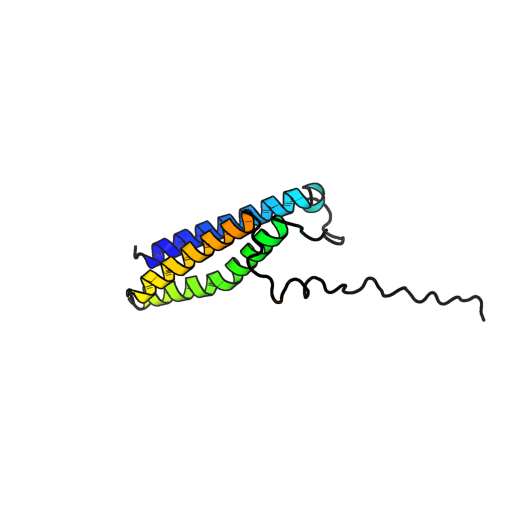 6.219 2.434 1.00 94.69 94 GLY A O 1
ATOM 742 N N . ARG A 1 95 ? 3.906 5.138 2.922 1.00 94.06 95 ARG A N 1
ATOM 743 C CA . ARG A 1 95 ? 3.950 4.246 1.750 1.00 94.06 95 ARG A CA 1
ATOM 744 C C . ARG A 1 95 ? 3.781 4.987 0.435 1.00 94.06 95 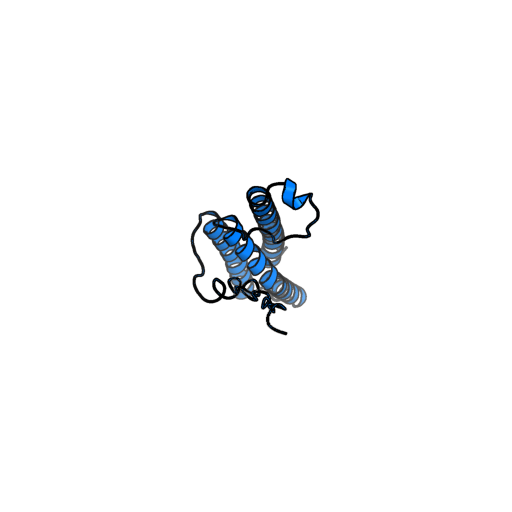ARG A C 1
ATOM 746 O O . ARG A 1 95 ? 4.515 4.710 -0.511 1.00 94.06 95 ARG A O 1
ATOM 753 N N . LEU A 1 96 ? 2.863 5.947 0.380 1.00 94.88 96 LEU A N 1
ATOM 754 C CA . LEU A 1 96 ? 2.683 6.773 -0.808 1.00 94.88 96 LEU A CA 1
ATOM 755 C C . LEU A 1 96 ? 3.941 7.604 -1.095 1.00 94.88 96 LEU A C 1
ATOM 75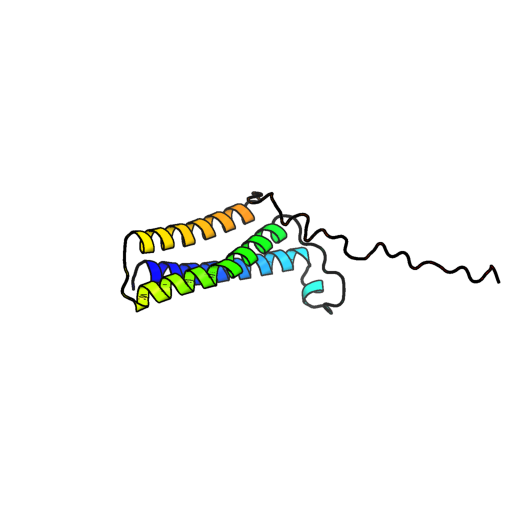7 O O . LEU A 1 96 ? 4.444 7.588 -2.216 1.00 94.88 96 LEU A O 1
ATOM 761 N N . GLY A 1 97 ? 4.482 8.279 -0.078 1.00 93.81 97 GLY A N 1
ATOM 762 C CA . GLY A 1 97 ? 5.699 9.078 -0.203 1.00 93.81 97 GLY A CA 1
ATOM 763 C C . GLY A 1 97 ? 6.906 8.244 -0.629 1.00 93.81 97 GLY A C 1
ATOM 764 O O . GLY A 1 97 ? 7.646 8.648 -1.523 1.00 93.81 97 GLY A O 1
ATOM 765 N N . TYR A 1 98 ? 7.069 7.051 -0.055 1.00 90.06 98 TYR A N 1
ATOM 766 C CA . TYR A 1 98 ? 8.153 6.140 -0.414 1.00 90.06 98 TYR A CA 1
ATOM 767 C C . TYR A 1 98 ? 8.070 5.676 -1.874 1.00 90.06 98 TYR A C 1
ATOM 769 O O . TYR A 1 98 ? 9.075 5.722 -2.584 1.00 90.06 98 TYR A O 1
ATOM 777 N N . LEU A 1 99 ? 6.874 5.309 -2.356 1.00 91.19 99 LEU A N 1
ATOM 778 C CA . LEU A 1 99 ? 6.668 4.941 -3.759 1.00 91.19 99 LEU A CA 1
ATOM 779 C C . LEU A 1 99 ? 6.985 6.104 -4.704 1.00 91.19 99 LEU A C 1
ATOM 781 O O . LEU A 1 99 ? 7.714 5.922 -5.680 1.00 91.19 99 LEU A O 1
ATOM 785 N N . LEU A 1 100 ? 6.456 7.298 -4.417 1.00 91.94 100 LEU A N 1
ATOM 786 C CA . LEU A 1 100 ? 6.684 8.487 -5.241 1.00 91.94 100 LEU A CA 1
ATOM 787 C C . LEU A 1 100 ? 8.168 8.840 -5.309 1.00 91.94 100 LEU A C 1
ATOM 789 O O . LEU A 1 100 ? 8.688 9.137 -6.382 1.00 91.94 100 LEU A O 1
ATOM 793 N N . ALA A 1 101 ? 8.871 8.757 -4.186 1.00 89.56 101 ALA A N 1
ATOM 794 C CA . ALA A 1 101 ? 10.283 9.075 -4.146 1.00 89.56 101 ALA A CA 1
ATOM 795 C C . ALA A 1 101 ? 11.139 7.979 -4.831 1.00 89.56 101 ALA A C 1
ATOM 797 O O . ALA A 1 101 ? 12.097 8.310 -5.535 1.00 89.56 101 ALA A O 1
ATOM 798 N N . ALA A 1 102 ? 10.751 6.697 -4.756 1.00 86.81 102 ALA A N 1
ATOM 799 C CA . ALA A 1 102 ? 11.367 5.619 -5.540 1.00 86.81 102 ALA A CA 1
ATOM 800 C C . ALA A 1 102 ? 11.175 5.815 -7.059 1.00 86.81 102 ALA A C 1
ATOM 802 O O . ALA A 1 102 ? 12.122 5.630 -7.837 1.00 86.81 102 ALA A O 1
ATOM 803 N N . ALA A 1 103 ? 9.975 6.242 -7.472 1.00 86.50 103 ALA A N 1
ATOM 804 C CA . ALA A 1 103 ? 9.636 6.564 -8.858 1.00 86.50 103 ALA A CA 1
ATOM 805 C C . ALA A 1 103 ? 10.389 7.806 -9.371 1.00 86.50 103 ALA A C 1
ATOM 807 O O . ALA A 1 103 ? 10.923 7.779 -10.479 1.00 86.50 103 ALA A O 1
ATOM 808 N N . ALA A 1 104 ? 10.525 8.847 -8.542 1.00 87.25 104 ALA A N 1
ATOM 809 C CA . ALA A 1 104 ? 11.306 10.054 -8.836 1.00 87.25 104 ALA A CA 1
ATOM 810 C C . ALA A 1 104 ? 12.826 9.807 -8.883 1.00 87.25 104 ALA A C 1
ATOM 812 O O . ALA A 1 104 ? 13.598 10.671 -9.290 1.00 87.25 104 ALA A O 1
ATOM 813 N N . GLY A 1 105 ? 13.272 8.611 -8.498 1.00 76.88 105 GLY A N 1
ATOM 814 C CA . GLY A 1 105 ? 14.659 8.194 -8.617 1.00 76.88 105 GLY A CA 1
ATOM 815 C C . GLY A 1 105 ? 15.531 8.479 -7.402 1.00 76.88 105 GLY A C 1
ATOM 816 O O . GLY A 1 105 ? 16.740 8.252 -7.474 1.00 76.88 105 GLY A O 1
ATOM 817 N N . PHE A 1 106 ? 14.936 8.892 -6.282 1.00 76.31 106 PHE A N 1
ATOM 818 C CA . PHE A 1 106 ? 15.657 9.026 -5.026 1.00 76.31 106 PHE A CA 1
ATOM 819 C C . PHE A 1 106 ? 16.092 7.648 -4.509 1.00 76.31 106 PHE A C 1
ATOM 821 O O . PHE A 1 106 ? 15.314 6.697 -4.419 1.00 76.31 106 PHE A O 1
ATOM 828 N N . SER A 1 107 ? 17.373 7.542 -4.162 1.00 61.84 107 SER A N 1
ATOM 829 C CA . SER A 1 107 ? 17.952 6.393 -3.463 1.00 61.84 107 SER A CA 1
ATOM 830 C C . SER A 1 107 ? 17.580 6.479 -1.980 1.00 61.84 107 SER A C 1
ATOM 832 O O . SER A 1 107 ? 18.361 6.987 -1.180 1.00 61.84 107 SER A O 1
ATOM 834 N N . LEU A 1 108 ? 16.384 6.022 -1.606 1.00 57.47 108 LEU A N 1
ATOM 835 C CA . LEU A 1 108 ? 15.875 6.194 -0.233 1.00 57.47 108 LEU A CA 1
ATOM 836 C C . LEU A 1 108 ? 16.432 5.197 0.782 1.00 57.47 108 LEU A C 1
ATOM 838 O O . LEU A 1 108 ? 16.247 5.399 1.975 1.00 57.47 108 LEU A O 1
ATOM 842 N N . VAL A 1 109 ? 17.143 4.156 0.343 1.00 50.09 109 VAL A N 1
ATOM 843 C CA . VAL A 1 109 ? 17.866 3.246 1.237 1.00 50.09 109 VAL A CA 1
ATOM 844 C C . VAL A 1 109 ? 19.157 2.807 0.548 1.00 50.09 109 VAL A C 1
ATOM 846 O O . VAL A 1 109 ? 19.171 1.899 -0.276 1.00 50.09 109 VAL A O 1
ATOM 849 N N . ARG A 1 110 ? 20.271 3.461 0.881 1.00 56.78 110 ARG A N 1
ATOM 850 C CA . ARG A 1 110 ? 21.590 2.821 0.821 1.00 56.78 110 ARG A CA 1
ATOM 851 C C . ARG A 1 110 ? 21.933 2.379 2.239 1.00 56.78 110 ARG A C 1
ATOM 853 O O . ARG A 1 110 ? 22.485 3.167 2.994 1.00 56.78 110 ARG A O 1
ATOM 860 N N . SER A 1 111 ? 21.591 1.142 2.587 1.00 41.41 111 SER A N 1
ATOM 861 C CA . SER A 1 111 ? 22.379 0.297 3.491 1.00 41.41 111 SER A CA 1
ATOM 862 C C . SER A 1 111 ? 21.795 -1.121 3.483 1.00 41.41 111 SER A C 1
ATOM 864 O O . SER A 1 111 ? 20.596 -1.284 3.651 1.00 41.41 111 SER A O 1
ATOM 866 N N . MET A 1 112 ? 22.654 -2.124 3.303 1.00 42.00 112 MET A N 1
ATOM 867 C CA . MET A 1 112 ? 22.437 -3.575 3.461 1.00 42.00 112 MET A CA 1
ATOM 868 C C . MET A 1 112 ? 22.046 -4.426 2.237 1.00 42.00 112 MET A C 1
ATOM 870 O O . MET A 1 112 ? 22.746 -5.404 1.989 1.00 42.00 112 MET A O 1
ATOM 874 N N . GLU A 1 113 ? 21.050 -4.100 1.410 1.00 45.91 113 GLU A N 1
ATOM 875 C CA . GLU A 1 113 ? 20.615 -5.085 0.387 1.00 45.91 113 GLU A CA 1
ATOM 876 C C . GLU A 1 113 ? 21.324 -4.998 -0.971 1.00 45.91 113 GLU A C 1
ATOM 878 O O . GLU A 1 113 ? 21.438 -6.003 -1.677 1.00 45.91 113 GLU A O 1
ATOM 883 N N . SER A 1 114 ? 21.881 -3.838 -1.345 1.00 45.50 114 SER A N 1
ATOM 884 C CA . SER A 1 114 ? 22.454 -3.672 -2.694 1.00 45.50 114 SER A CA 1
ATOM 885 C C . SER A 1 114 ? 23.739 -4.476 -2.944 1.00 45.50 114 SER A C 1
ATOM 887 O O . SER A 1 114 ? 24.245 -4.466 -4.065 1.00 45.50 114 SER A O 1
ATOM 889 N N . ASN A 1 115 ? 24.275 -5.163 -1.931 1.00 38.72 115 ASN A N 1
ATOM 890 C CA . ASN A 1 115 ? 25.394 -6.096 -2.084 1.00 38.72 115 ASN A CA 1
ATOM 891 C C . ASN A 1 115 ? 25.009 -7.568 -1.892 1.00 38.72 115 ASN A C 1
ATOM 893 O O . ASN A 1 115 ? 25.784 -8.427 -2.296 1.00 38.72 115 ASN A O 1
ATOM 897 N N . LEU A 1 116 ? 23.830 -7.883 -1.344 1.00 41.62 116 LEU A N 1
ATOM 898 C CA . LEU A 1 116 ? 23.442 -9.276 -1.101 1.00 41.62 116 LEU A CA 1
ATOM 899 C C . LEU A 1 116 ? 22.789 -9.918 -2.334 1.00 41.62 116 LEU A C 1
ATOM 901 O O . LEU A 1 116 ? 23.027 -11.080 -2.626 1.00 41.62 116 LEU A O 1
ATOM 905 N N . ILE A 1 117 ? 22.049 -9.147 -3.136 1.00 43.88 117 ILE A N 1
ATOM 906 C CA . ILE A 1 117 ? 21.550 -9.608 -4.452 1.00 43.88 117 ILE A CA 1
ATOM 907 C C . ILE A 1 117 ? 22.615 -9.416 -5.554 1.00 43.88 117 ILE A C 1
ATOM 909 O O . ILE A 1 117 ? 22.444 -9.828 -6.697 1.00 43.88 117 ILE A O 1
ATOM 913 N N . SER A 1 118 ? 23.760 -8.839 -5.187 1.00 42.50 118 SER A N 1
ATOM 914 C CA . SER A 1 118 ? 24.977 -8.806 -5.996 1.00 42.50 118 SER A CA 1
ATOM 915 C C . SER A 1 118 ? 25.975 -9.867 -5.534 1.00 42.50 118 SER A C 1
ATOM 917 O O . SER A 1 118 ? 27.170 -9.674 -5.739 1.00 42.50 118 SER A O 1
ATOM 919 N N . PHE A 1 119 ? 25.544 -10.968 -4.901 1.00 37.16 119 PHE A N 1
ATOM 920 C CA . PHE A 1 119 ? 26.410 -12.140 -4.878 1.00 37.16 119 PHE A CA 1
ATOM 921 C C . PHE A 1 119 ? 26.618 -12.562 -6.335 1.00 37.16 119 PHE A C 1
ATOM 923 O O . PHE A 1 119 ? 25.647 -12.917 -7.007 1.00 37.16 119 PHE A O 1
ATOM 930 N N . PRO A 1 120 ? 27.855 -12.529 -6.859 1.00 41.19 120 PRO A N 1
ATOM 931 C CA . PRO A 1 120 ? 28.168 -13.215 -8.095 1.00 41.19 120 PRO A CA 1
ATOM 932 C C . PRO A 1 120 ? 28.179 -14.707 -7.757 1.00 41.19 120 PRO A C 1
ATOM 934 O O . PRO A 1 120 ? 29.230 -15.323 -7.584 1.00 41.19 120 PRO A O 1
ATOM 937 N N . THR A 1 121 ? 26.998 -15.278 -7.547 1.00 45.12 121 THR A N 1
ATOM 938 C CA . THR A 1 121 ? 26.838 -16.703 -7.312 1.00 45.12 121 THR A CA 1
ATOM 939 C C . THR A 1 121 ? 26.976 -17.407 -8.653 1.00 45.12 121 THR A C 1
ATOM 941 O O . THR A 1 121 ? 26.042 -17.472 -9.437 1.00 45.12 121 THR A O 1
ATOM 944 N N . VAL A 1 122 ? 28.185 -17.945 -8.841 1.00 49.81 122 VAL A N 1
ATOM 945 C CA . VAL A 1 122 ? 28.522 -19.095 -9.691 1.00 49.81 122 VAL A CA 1
ATOM 946 C C . VAL A 1 122 ? 28.585 -18.838 -11.201 1.00 49.81 122 VAL A C 1
ATOM 948 O O . VAL A 1 122 ? 27.964 -19.540 -11.975 1.00 49.81 122 VAL A O 1
ATOM 951 N N . ASP A 1 123 ? 29.455 -17.919 -11.627 1.00 43.62 123 ASP A N 1
ATOM 952 C CA . ASP A 1 123 ? 29.993 -17.926 -13.008 1.00 43.62 123 ASP A CA 1
ATOM 953 C C . ASP A 1 123 ? 31.533 -17.887 -13.056 1.00 43.62 123 ASP A C 1
ATOM 955 O O . ASP A 1 123 ? 32.167 -17.668 -14.086 1.00 43.62 123 ASP A O 1
ATOM 959 N N . ARG A 1 124 ? 32.182 -18.139 -11.911 1.00 44.19 124 ARG A N 1
ATOM 960 C CA . ARG A 1 124 ? 33.641 -18.318 -11.811 1.00 44.19 124 ARG A CA 1
ATOM 961 C C . ARG A 1 124 ? 34.058 -19.703 -11.328 1.00 44.19 124 ARG A C 1
ATOM 963 O O . ARG A 1 124 ? 35.137 -19.859 -10.767 1.00 44.19 124 ARG A O 1
ATOM 970 N N . VAL A 1 125 ? 33.260 -20.726 -11.618 1.00 51.53 125 VAL A N 1
ATOM 971 C CA . VAL A 1 125 ? 33.833 -22.065 -11.782 1.00 51.53 125 VAL A CA 1
ATOM 972 C C . VAL A 1 125 ? 34.187 -22.185 -13.256 1.00 51.53 125 VAL A C 1
ATOM 974 O O . VAL A 1 125 ? 33.396 -22.648 -14.069 1.00 51.53 125 VAL A O 1
ATOM 977 N N . GLN A 1 126 ? 35.384 -21.712 -13.611 1.00 52.66 126 GLN A N 1
ATOM 978 C CA . GLN A 1 126 ? 36.056 -22.226 -14.802 1.00 52.66 126 GLN A CA 1
ATOM 979 C C . GLN A 1 126 ? 35.972 -23.757 -14.704 1.00 52.66 126 GLN A C 1
ATOM 981 O O . GLN A 1 126 ? 36.441 -24.292 -13.692 1.00 52.66 126 GLN A O 1
ATOM 986 N N . PRO A 1 127 ? 35.368 -24.483 -15.663 1.00 43.97 127 PRO A N 1
ATOM 987 C CA . PRO A 1 127 ? 35.533 -25.922 -15.679 1.00 43.97 127 PRO A CA 1
ATOM 988 C C . PRO A 1 127 ? 37.035 -26.149 -15.791 1.00 43.97 127 PRO A C 1
ATOM 990 O O . PRO A 1 127 ? 37.667 -25.705 -16.751 1.00 43.97 127 PRO A O 1
ATOM 993 N N . MET A 1 128 ? 37.621 -26.758 -14.763 1.00 52.88 128 MET A N 1
ATOM 994 C CA . MET A 1 128 ? 39.010 -27.182 -14.786 1.00 52.88 128 MET A CA 1
ATOM 995 C C . MET A 1 128 ? 39.171 -28.069 -16.021 1.00 52.88 128 MET A C 1
ATOM 997 O O . MET A 1 128 ? 38.692 -29.202 -16.052 1.00 52.88 128 MET A O 1
ATOM 1001 N N . ARG A 1 129 ? 39.747 -27.507 -17.091 1.00 57.94 129 ARG A N 1
ATOM 1002 C CA . ARG A 1 129 ? 40.062 -28.238 -18.317 1.00 57.94 129 ARG A CA 1
ATOM 1003 C C . ARG A 1 129 ? 41.174 -29.203 -17.941 1.00 57.94 129 ARG A C 1
ATOM 1005 O O . ARG A 1 129 ? 42.340 -28.827 -17.941 1.00 57.94 129 ARG A O 1
ATOM 1012 N N . TRP A 1 130 ? 40.803 -30.421 -17.566 1.00 59.38 130 TRP A N 1
ATOM 1013 C CA . TRP A 1 130 ? 41.739 -31.529 -17.477 1.00 59.38 130 TRP A CA 1
ATOM 1014 C C . TRP A 1 130 ? 42.264 -31.784 -18.889 1.00 59.38 130 TRP A C 1
ATOM 1016 O O . TRP A 1 130 ? 41.564 -32.339 -19.736 1.00 59.38 130 TRP A O 1
ATOM 1026 N N . ASP A 1 131 ? 43.463 -31.282 -19.169 1.00 65.06 131 ASP A N 1
ATOM 1027 C CA . ASP A 1 131 ? 44.170 -31.580 -20.404 1.00 65.06 131 ASP A CA 1
ATOM 1028 C C . ASP A 1 131 ? 44.596 -33.049 -20.357 1.00 65.06 131 ASP A C 1
ATOM 1030 O O . ASP A 1 131 ? 45.553 -33.413 -19.681 1.00 65.06 131 ASP A O 1
ATOM 1034 N N . MET A 1 132 ? 43.854 -33.915 -21.046 1.00 61.59 132 MET A N 1
ATOM 1035 C CA . MET A 1 132 ? 44.152 -35.348 -21.166 1.00 61.59 132 MET A CA 1
ATOM 1036 C C . MET A 1 132 ? 45.340 -35.631 -22.109 1.00 61.59 132 MET A C 1
ATOM 1038 O O . MET A 1 132 ? 45.451 -36.727 -22.646 1.00 61.59 132 MET A O 1
ATOM 1042 N N . ARG A 1 133 ? 46.219 -34.651 -22.353 1.00 59.81 133 ARG A N 1
ATOM 1043 C CA . ARG A 1 133 ? 47.440 -34.795 -23.168 1.00 59.81 133 ARG A CA 1
ATOM 1044 C C . ARG A 1 133 ? 48.704 -35.024 -22.336 1.00 59.81 133 ARG A C 1
ATOM 1046 O O . ARG A 1 133 ? 49.804 -34.842 -22.849 1.00 59.81 133 ARG A O 1
ATOM 1053 N N . SER A 1 134 ? 48.564 -35.384 -21.062 1.00 63.59 134 SER A N 1
ATOM 1054 C CA . SER A 1 134 ? 49.689 -35.681 -20.165 1.00 63.59 134 SER A CA 1
ATOM 1055 C C . SER A 1 134 ? 49.624 -37.068 -19.510 1.00 63.59 134 SER A C 1
ATOM 1057 O O . SER A 1 134 ? 50.249 -37.275 -18.470 1.00 63.59 134 SER A O 1
ATOM 1059 N N . LEU A 1 135 ? 48.926 -38.024 -20.134 1.00 50.97 135 LEU A N 1
ATOM 1060 C CA . LEU A 1 135 ? 49.088 -39.459 -19.868 1.00 50.97 135 LEU A CA 1
ATOM 1061 C C . LEU A 1 135 ? 49.566 -40.175 -21.130 1.00 50.97 135 LEU A C 1
ATOM 1063 O O . LEU A 1 135 ? 48.928 -39.964 -22.186 1.00 50.97 135 LEU A O 1
#

pLDDT: mean 79.05, std 18.69, range [37.16, 97.5]

Sequence (135 aa):
MTTELRFLVASVVLGLVHLIASSHLISWQRAYRWTAGSREGDAPPLRGVANRVGQATTNFLETFPFFAALVFVARVTGHHSLLTILGAHFYFWGRLGYLLAAAAGFSLVRSMESNLISFPTVDRVQPMRWDMRSL